Protein AF-A0A327X6E4-F1 (afdb_monomer_lite)

pLDDT: mean 84.99, std 17.59, range [35.22, 97.94]

Sequence (127 aa):
MPSENTTKSDAPPEASLETIKKLGSLVLGKGNIERWEAEGLELDDAVYEKAYEAFNEAFKWGQSQGSGLSSISHSFNAHDIVASAQEVPAWFEAERAQYIDQHQHPAVREAFADGALWYGHINSVFA

Organism: NCBI:txid531312

Structure (mmCIF, N/CA/C/O backbone):
data_AF-A0A327X6E4-F1
#
_entry.id   AF-A0A327X6E4-F1
#
loop_
_atom_site.group_PDB
_atom_site.id
_atom_site.type_symbol
_atom_site.label_atom_id
_atom_site.label_alt_id
_atom_site.label_comp_id
_atom_site.label_asym_id
_atom_site.label_entity_id
_atom_site.label_seq_id
_atom_site.pdbx_PDB_ins_code
_atom_site.Cartn_x
_atom_site.Cartn_y
_atom_site.Cartn_z
_atom_site.occupancy
_atom_site.B_iso_or_equiv
_atom_site.auth_seq_id
_atom_site.auth_comp_id
_atom_site.auth_asym_id
_atom_site.auth_atom_id
_atom_site.pdbx_PDB_model_num
ATOM 1 N N . MET A 1 1 ? 38.839 1.764 37.905 1.00 41.41 1 MET A N 1
ATOM 2 C CA . MET A 1 1 ? 37.897 2.433 36.989 1.00 41.41 1 MET A CA 1
ATOM 3 C C . MET A 1 1 ? 37.588 1.459 35.870 1.00 41.41 1 MET A C 1
ATOM 5 O O . MET A 1 1 ? 38.537 1.079 35.195 1.00 41.41 1 MET A O 1
ATOM 9 N N . PRO A 1 2 ? 36.354 0.967 35.715 1.00 41.28 2 PRO A N 1
ATOM 10 C CA . PRO A 1 2 ? 35.978 0.252 34.508 1.00 41.28 2 PRO A CA 1
ATOM 11 C C . PRO A 1 2 ? 35.425 1.251 33.486 1.00 41.28 2 PRO A C 1
ATOM 13 O O . PRO A 1 2 ? 34.522 2.025 33.790 1.00 41.28 2 PRO A O 1
ATOM 16 N N . SER A 1 3 ? 36.022 1.256 32.299 1.00 43.62 3 SER A N 1
ATOM 17 C CA . SER A 1 3 ? 35.551 2.005 31.139 1.00 43.62 3 SER A CA 1
ATOM 18 C C . SER A 1 3 ? 34.258 1.378 30.622 1.00 43.62 3 SER A C 1
ATOM 20 O O . SER A 1 3 ? 34.257 0.214 30.219 1.00 43.62 3 SER A O 1
ATOM 22 N N . GLU A 1 4 ? 33.166 2.138 30.624 1.00 43.81 4 GLU A N 1
ATOM 23 C CA . GLU A 1 4 ? 31.939 1.768 29.922 1.00 43.81 4 GLU A CA 1
ATOM 24 C C . GLU A 1 4 ? 32.171 1.898 28.416 1.00 43.81 4 GLU A C 1
ATOM 26 O O . GLU A 1 4 ? 32.299 2.989 27.862 1.00 43.81 4 GLU A O 1
ATOM 31 N N . ASN A 1 5 ? 32.270 0.747 27.758 1.00 41.12 5 ASN A N 1
ATOM 32 C CA . ASN A 1 5 ? 32.304 0.630 26.313 1.00 41.12 5 ASN A CA 1
ATOM 33 C C . ASN A 1 5 ? 30.864 0.782 25.803 1.00 41.12 5 ASN A C 1
ATOM 35 O O . ASN A 1 5 ? 30.094 -0.178 25.803 1.00 41.12 5 ASN A O 1
ATOM 39 N N . THR A 1 6 ? 30.468 2.002 25.441 1.00 44.50 6 THR A N 1
ATOM 40 C CA . THR A 1 6 ? 29.166 2.259 24.820 1.00 44.50 6 THR A CA 1
ATOM 41 C C . THR A 1 6 ? 29.204 1.723 23.392 1.00 44.50 6 THR A C 1
ATOM 43 O O . THR A 1 6 ? 29.752 2.352 22.485 1.00 44.50 6 THR A O 1
ATOM 46 N N . THR A 1 7 ? 28.645 0.531 23.195 1.00 45.41 7 THR A N 1
ATOM 47 C CA . THR A 1 7 ? 28.356 -0.031 21.876 1.00 45.41 7 THR A CA 1
ATOM 48 C C . THR A 1 7 ? 27.442 0.937 21.135 1.00 45.41 7 THR A C 1
ATOM 50 O O . THR A 1 7 ? 26.249 1.043 21.416 1.00 45.41 7 THR A O 1
ATOM 53 N N . LYS A 1 8 ? 28.029 1.689 20.207 1.00 44.78 8 LYS A N 1
ATOM 54 C CA . LYS A 1 8 ? 27.320 2.500 19.227 1.00 44.78 8 LYS A CA 1
ATOM 55 C C . LYS A 1 8 ? 26.572 1.519 18.321 1.00 44.78 8 LYS A C 1
ATOM 57 O O . LYS A 1 8 ? 27.187 0.807 17.537 1.00 44.78 8 LYS A O 1
ATOM 62 N N . SER A 1 9 ? 25.267 1.394 18.540 1.00 41.12 9 SER A N 1
ATOM 63 C CA . SER A 1 9 ? 24.389 0.566 17.718 1.00 41.12 9 SER A CA 1
ATOM 64 C C . SER A 1 9 ? 24.283 1.211 16.334 1.00 41.12 9 SER A C 1
ATOM 66 O O . SER A 1 9 ? 23.624 2.237 16.190 1.00 41.12 9 SER A O 1
ATOM 68 N N . ASP A 1 10 ? 24.955 0.640 15.332 1.00 46.00 10 ASP A N 1
ATOM 69 C CA . ASP A 1 10 ? 24.832 0.984 13.903 1.00 46.00 10 ASP A CA 1
ATOM 70 C C . ASP A 1 10 ? 23.511 0.450 13.297 1.00 46.00 10 ASP A C 1
ATOM 72 O O . ASP A 1 10 ? 23.472 -0.057 12.175 1.00 46.00 10 ASP A O 1
ATOM 76 N N . ALA A 1 11 ? 22.404 0.530 14.039 1.00 41.66 11 ALA A N 1
ATOM 77 C CA . ALA A 1 11 ? 21.082 0.337 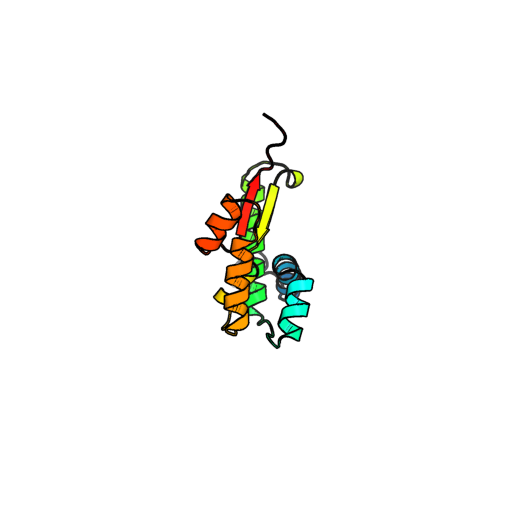13.457 1.00 41.66 11 ALA A CA 1
ATOM 78 C C . ALA A 1 11 ? 20.681 1.645 12.750 1.00 41.66 11 ALA A C 1
ATOM 80 O O . ALA A 1 11 ? 20.801 2.715 13.359 1.00 41.66 11 ALA A O 1
ATOM 81 N N . PRO A 1 12 ? 20.208 1.604 11.487 1.00 51.38 12 PRO A N 1
ATOM 82 C CA . PRO A 1 12 ? 19.544 2.760 10.898 1.00 51.38 12 PRO A CA 1
ATOM 83 C C . PRO A 1 12 ? 18.445 3.222 11.865 1.00 51.38 12 PRO A C 1
ATOM 85 O O . PRO A 1 12 ? 17.806 2.362 12.475 1.00 51.38 12 PRO A O 1
ATOM 88 N N . PRO A 1 13 ? 18.221 4.536 12.040 1.00 56.16 13 PRO A N 1
ATOM 89 C CA . PRO A 1 13 ? 17.151 5.002 12.908 1.00 56.16 13 PRO A CA 1
ATOM 90 C C . PRO A 1 13 ? 15.843 4.360 12.444 1.00 56.16 13 PRO A C 1
ATOM 92 O O . PRO A 1 13 ? 15.464 4.519 11.281 1.00 56.16 13 PRO A O 1
ATOM 95 N N . GLU A 1 14 ? 15.190 3.603 13.329 1.00 68.19 14 GLU A N 1
ATOM 96 C CA . GLU A 1 14 ? 13.846 3.104 13.060 1.00 68.19 14 GLU A CA 1
ATOM 97 C C . GLU A 1 14 ? 12.972 4.309 12.707 1.00 68.19 14 GLU A C 1
A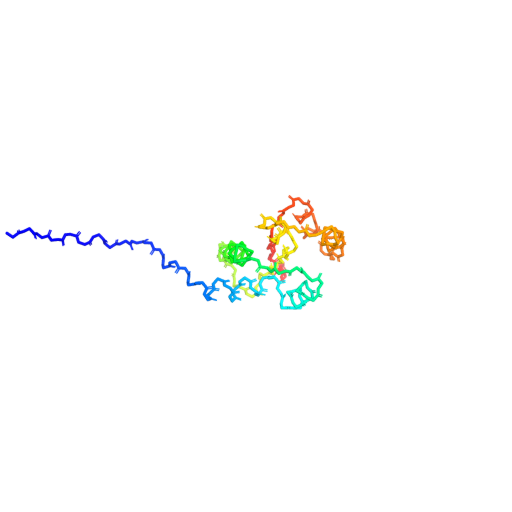TOM 99 O O . GLU A 1 14 ? 12.999 5.342 13.388 1.00 68.19 14 GLU A O 1
ATOM 104 N N . ALA A 1 15 ? 12.274 4.223 11.574 1.00 81.00 15 ALA A N 1
ATOM 105 C CA . ALA A 1 15 ? 11.419 5.309 11.133 1.00 81.00 15 ALA A CA 1
ATOM 106 C C . ALA A 1 15 ? 10.358 5.572 12.207 1.00 81.00 15 ALA A C 1
ATOM 108 O O . ALA A 1 15 ? 9.766 4.642 12.750 1.00 81.00 15 ALA A O 1
ATOM 109 N N . SER A 1 16 ? 10.108 6.845 12.521 1.00 90.38 16 SER A N 1
ATOM 110 C CA . SER A 1 16 ? 9.045 7.187 13.463 1.00 90.38 16 SER A CA 1
ATOM 111 C C . SER A 1 16 ? 7.689 6.718 12.930 1.00 90.38 16 SER A C 1
ATOM 113 O O . SER A 1 16 ? 7.461 6.739 11.718 1.00 90.38 16 SER A O 1
ATOM 115 N N . LEU A 1 17 ? 6.755 6.385 13.828 1.00 88.56 17 LEU A N 1
ATOM 116 C CA . LEU A 1 17 ? 5.381 6.022 13.453 1.00 88.56 17 LEU A CA 1
ATOM 117 C C . LEU A 1 17 ? 4.727 7.085 12.551 1.00 88.56 17 LEU A C 1
ATOM 119 O O . LEU A 1 17 ? 4.015 6.755 11.610 1.00 88.56 17 LEU A O 1
ATOM 123 N N . GLU A 1 18 ? 5.022 8.367 12.786 1.00 92.19 18 GLU A N 1
ATOM 124 C CA . GLU A 1 18 ? 4.564 9.465 11.925 1.00 92.19 18 GLU A CA 1
ATOM 125 C C . GLU A 1 18 ? 5.099 9.338 10.488 1.00 92.19 18 GLU A C 1
ATOM 127 O O . GLU A 1 18 ? 4.354 9.521 9.525 1.00 92.19 18 GLU A O 1
ATOM 132 N N . THR A 1 19 ? 6.378 8.987 10.331 1.00 93.25 19 THR A N 1
ATOM 133 C CA . THR A 1 19 ? 7.002 8.782 9.016 1.00 93.25 19 THR A CA 1
ATOM 134 C C . THR A 1 19 ? 6.397 7.575 8.308 1.00 93.25 19 THR A C 1
ATOM 136 O O . THR A 1 19 ? 6.084 7.666 7.120 1.00 93.25 19 THR A O 1
ATOM 139 N N . ILE A 1 20 ? 6.194 6.478 9.044 1.00 94.75 20 ILE A N 1
ATOM 140 C CA . ILE A 1 20 ? 5.563 5.253 8.545 1.00 94.75 20 ILE A CA 1
ATOM 141 C C . ILE A 1 20 ? 4.161 5.568 8.029 1.00 94.75 20 ILE A C 1
ATOM 143 O O . ILE A 1 20 ? 3.885 5.336 6.856 1.00 94.75 20 ILE A O 1
ATOM 147 N N . LYS A 1 21 ? 3.307 6.190 8.851 1.00 93.94 21 LYS A N 1
ATOM 148 C CA . LYS A 1 21 ? 1.943 6.557 8.448 1.00 93.94 21 LYS A CA 1
ATOM 149 C C . LYS A 1 21 ? 1.941 7.493 7.252 1.00 93.94 21 LYS A C 1
ATOM 151 O O . LYS A 1 21 ? 1.235 7.242 6.285 1.00 93.94 21 LYS A O 1
ATOM 156 N N . LYS A 1 22 ? 2.782 8.529 7.259 1.00 94.88 22 LYS A N 1
ATOM 157 C CA . LYS A 1 22 ? 2.857 9.488 6.152 1.00 94.88 22 LYS A CA 1
ATOM 158 C C . LYS A 1 22 ? 3.219 8.819 4.825 1.00 94.88 22 LYS A C 1
ATOM 160 O O . LYS A 1 22 ? 2.569 9.088 3.820 1.00 94.88 22 LYS A O 1
ATOM 165 N N . LEU A 1 23 ? 4.262 7.991 4.802 1.00 95.00 23 LEU A N 1
ATOM 166 C CA . LEU A 1 23 ? 4.710 7.321 3.578 1.00 95.00 23 LEU A CA 1
ATOM 167 C C . LEU A 1 23 ? 3.773 6.175 3.182 1.00 95.00 23 LEU A C 1
ATOM 169 O O . LEU A 1 23 ? 3.474 6.022 2.000 1.00 95.00 23 LEU A O 1
ATOM 173 N N . GLY A 1 24 ? 3.236 5.441 4.155 1.00 95.69 24 GLY A N 1
ATOM 174 C CA . GLY A 1 24 ? 2.211 4.430 3.929 1.00 95.69 24 GLY A CA 1
ATOM 175 C C . GLY A 1 24 ? 0.954 5.024 3.293 1.00 95.69 24 GLY A C 1
ATOM 176 O O . GLY A 1 24 ? 0.487 4.523 2.275 1.00 95.69 24 GLY A O 1
ATOM 177 N N . SER A 1 25 ? 0.462 6.167 3.783 1.00 95.75 25 SER A N 1
ATOM 178 C CA . SER A 1 25 ? -0.682 6.862 3.176 1.00 95.75 25 SER A CA 1
ATOM 179 C C . SER A 1 25 ? -0.426 7.314 1.735 1.00 95.75 25 SER A C 1
ATOM 181 O O . SER A 1 25 ? -1.366 7.376 0.942 1.00 95.75 25 SER A O 1
ATOM 183 N N . LEU A 1 26 ? 0.824 7.635 1.372 1.00 95.06 26 LEU A N 1
ATOM 184 C CA . LEU A 1 26 ? 1.175 7.956 -0.018 1.00 95.06 26 LEU A CA 1
ATOM 185 C C . LEU A 1 26 ? 1.057 6.728 -0.924 1.00 95.06 26 LEU A C 1
ATOM 187 O O . LEU A 1 26 ? 0.559 6.854 -2.038 1.00 95.06 26 LEU A O 1
ATOM 191 N N . VAL A 1 27 ? 1.495 5.565 -0.440 1.00 96.06 27 VAL A N 1
ATOM 192 C CA . VAL A 1 27 ? 1.405 4.287 -1.160 1.00 96.06 27 VAL A CA 1
ATOM 193 C C . VAL A 1 27 ? -0.043 3.841 -1.332 1.00 96.06 27 VAL A C 1
ATOM 195 O O . VAL A 1 27 ? -0.441 3.458 -2.428 1.00 96.06 27 VAL A O 1
ATOM 198 N N . LEU A 1 28 ? -0.838 3.923 -0.265 1.00 96.62 28 LEU A N 1
ATOM 199 C CA . LEU A 1 28 ? -2.241 3.505 -0.281 1.00 96.62 28 LEU A CA 1
ATOM 200 C C . LEU A 1 28 ? -3.115 4.463 -1.102 1.00 96.62 28 LEU A C 1
ATOM 202 O O . LEU A 1 28 ? -4.086 4.044 -1.729 1.00 96.62 28 LEU A O 1
ATOM 206 N N . GLY A 1 29 ? -2.740 5.743 -1.136 1.00 96.12 29 GLY A N 1
ATOM 207 C CA . GLY A 1 29 ? -3.450 6.796 -1.844 1.00 96.12 29 GLY A CA 1
ATOM 208 C C . GLY A 1 29 ? -4.602 7.360 -1.017 1.00 96.12 29 GLY A C 1
ATOM 209 O O . GLY A 1 29 ? -5.526 6.652 -0.624 1.00 96.12 29 GLY A O 1
ATOM 210 N N . LYS A 1 30 ? -4.589 8.680 -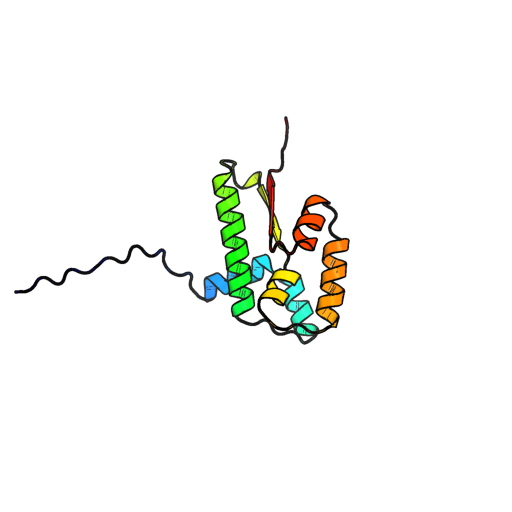0.807 1.00 94.69 30 LYS A N 1
ATOM 211 C CA . LYS A 1 30 ? -5.577 9.379 0.029 1.00 94.69 30 LYS A CA 1
ATOM 212 C C . LYS A 1 30 ? -7.034 9.066 -0.353 1.00 94.69 30 LYS A C 1
ATOM 214 O O . LYS A 1 30 ? -7.839 8.801 0.528 1.00 94.69 30 LYS A O 1
ATOM 219 N N . GLY A 1 31 ? -7.359 9.063 -1.648 1.00 94.81 31 GLY A N 1
ATOM 220 C CA . GLY A 1 31 ? -8.728 8.800 -2.109 1.00 94.81 31 GLY A CA 1
ATOM 221 C C . GLY A 1 31 ? -9.202 7.363 -1.869 1.00 94.81 31 GLY A C 1
ATOM 222 O O . GLY A 1 31 ? -10.396 7.148 -1.691 1.00 94.81 31 GLY A O 1
ATOM 223 N N . ASN A 1 32 ? -8.284 6.392 -1.830 1.00 95.81 32 ASN A N 1
ATOM 224 C CA . ASN A 1 32 ? -8.625 5.020 -1.460 1.00 95.81 32 ASN A CA 1
ATOM 225 C C . ASN A 1 32 ? -8.933 4.938 0.032 1.00 95.81 32 ASN A C 1
ATOM 227 O O . ASN A 1 32 ? -9.990 4.437 0.388 1.00 95.81 32 ASN A O 1
ATOM 231 N N . ILE A 1 33 ? -8.060 5.505 0.873 1.00 97.56 33 ILE A N 1
ATOM 232 C CA . ILE A 1 33 ? -8.240 5.535 2.332 1.00 97.56 33 ILE A CA 1
ATOM 233 C C . ILE A 1 33 ? -9.589 6.164 2.690 1.00 97.56 33 ILE A C 1
ATOM 235 O O . ILE A 1 33 ? -10.408 5.517 3.331 1.00 97.56 33 ILE A O 1
ATOM 239 N N . GLU A 1 34 ? -9.860 7.380 2.201 1.00 97.12 34 GLU A N 1
ATOM 240 C CA . GLU A 1 34 ? -11.108 8.099 2.499 1.00 97.12 34 GLU A CA 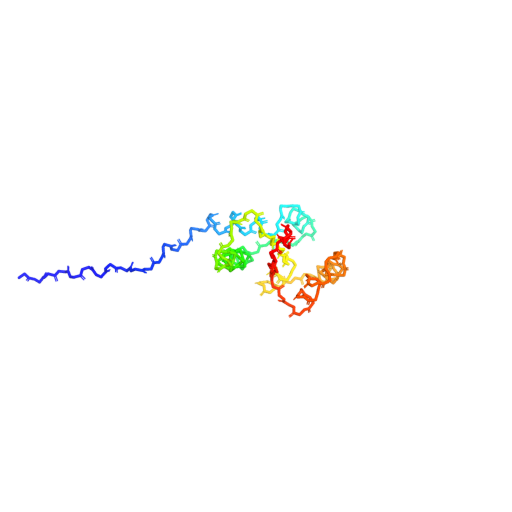1
ATOM 241 C C . GLU A 1 34 ? -12.351 7.305 2.073 1.00 97.12 34 GLU A C 1
ATOM 243 O O . GLU A 1 34 ? -13.378 7.335 2.751 1.00 97.12 34 GLU A O 1
ATOM 248 N N . ARG A 1 35 ? -12.274 6.588 0.946 1.00 97.44 35 ARG A N 1
ATOM 249 C CA . ARG A 1 35 ? -13.393 5.782 0.461 1.00 97.44 35 ARG A CA 1
ATOM 250 C C . ARG A 1 35 ? -13.576 4.503 1.273 1.00 97.44 35 ARG A C 1
ATOM 252 O O . ARG A 1 35 ? -14.705 4.192 1.630 1.00 97.44 35 ARG A O 1
ATOM 259 N N . TRP A 1 36 ? -12.502 3.780 1.574 1.00 97.81 36 TRP A N 1
ATOM 260 C CA . TRP A 1 36 ? -12.569 2.558 2.375 1.00 97.81 36 TRP A CA 1
ATOM 261 C C . TRP A 1 36 ? -13.086 2.840 3.787 1.00 97.81 36 TRP A C 1
ATOM 263 O O . TRP A 1 36 ? -13.978 2.135 4.254 1.00 97.81 36 TRP A O 1
ATOM 273 N N . GLU A 1 37 ? -12.624 3.925 4.412 1.00 96.56 37 GLU A N 1
ATOM 274 C CA . GLU A 1 37 ? -13.135 4.385 5.707 1.00 96.56 37 GLU A CA 1
ATOM 275 C C . GLU A 1 37 ? -14.632 4.720 5.631 1.00 96.56 37 GLU A C 1
ATOM 277 O O . GLU A 1 37 ? -15.406 4.324 6.503 1.00 96.56 37 GLU A O 1
ATOM 282 N N . ALA A 1 38 ? -15.080 5.384 4.557 1.00 97.38 38 ALA A N 1
ATOM 283 C CA . ALA A 1 38 ? -16.499 5.679 4.341 1.00 97.38 38 ALA A CA 1
ATOM 284 C C . ALA A 1 38 ? -17.363 4.418 4.132 1.00 97.38 38 ALA A C 1
ATOM 286 O O . ALA A 1 38 ? -18.555 4.435 4.447 1.00 97.38 38 ALA A O 1
ATOM 287 N N . GLU A 1 39 ? -16.777 3.331 3.628 1.00 97.06 39 GLU A N 1
ATOM 288 C CA . GLU A 1 39 ? -17.413 2.013 3.489 1.00 97.06 39 GLU A CA 1
ATOM 289 C C . GLU A 1 39 ? -17.272 1.135 4.751 1.00 97.06 39 GLU A C 1
ATOM 291 O O . GLU A 1 39 ? -17.748 -0.003 4.784 1.00 97.06 39 GLU A O 1
ATOM 296 N N . GLY A 1 40 ? -16.683 1.677 5.824 1.00 96.88 40 GLY A N 1
ATOM 297 C CA . GLY A 1 40 ? -16.576 1.030 7.131 1.00 96.88 40 GLY A CA 1
ATOM 298 C C . GLY A 1 40 ? -15.342 0.146 7.313 1.00 96.88 40 GLY A C 1
ATOM 299 O O . GLY A 1 40 ? -15.337 -0.690 8.215 1.00 96.88 40 GLY A O 1
ATOM 300 N N . LEU A 1 41 ? -14.314 0.303 6.474 1.00 97.75 41 LEU A N 1
ATOM 301 C CA . LEU A 1 41 ? -13.008 -0.330 6.649 1.00 97.75 41 LEU A CA 1
ATOM 302 C C . LEU A 1 41 ? -12.018 0.673 7.255 1.00 97.75 41 LEU A C 1
ATOM 304 O O . LEU A 1 41 ? -11.457 1.511 6.551 1.00 97.75 41 LEU A O 1
ATOM 308 N N . GLU A 1 42 ? -11.798 0.568 8.564 1.00 96.69 42 GLU A N 1
ATOM 309 C CA . GLU A 1 42 ? -10.713 1.278 9.247 1.00 96.69 42 GLU A CA 1
ATOM 310 C C . GLU A 1 42 ? -9.381 0.546 9.010 1.00 96.69 42 GLU A C 1
ATOM 312 O O . GLU A 1 42 ? -9.325 -0.687 9.042 1.00 96.69 42 GLU A O 1
ATOM 317 N N . LEU A 1 43 ? -8.318 1.309 8.735 1.00 97.00 43 LEU A N 1
ATOM 318 C CA . LEU A 1 43 ? -6.991 0.760 8.451 1.00 97.00 43 LEU A CA 1
ATOM 319 C C . LEU A 1 43 ? -6.129 0.703 9.711 1.00 97.00 43 LEU A C 1
ATOM 321 O O . LEU A 1 43 ? -5.875 1.733 10.343 1.00 97.00 43 LEU A O 1
ATOM 325 N N . ASP A 1 44 ? -5.617 -0.486 10.014 1.00 96.12 44 ASP A N 1
ATOM 326 C CA . ASP A 1 44 ? -4.727 -0.722 11.146 1.00 96.12 44 ASP A CA 1
ATOM 327 C C . ASP A 1 44 ? -3.325 -0.139 10.912 1.00 96.12 44 ASP A C 1
ATOM 329 O O . ASP A 1 44 ? -2.847 -0.013 9.782 1.00 96.12 44 ASP A O 1
ATOM 333 N N . ASP A 1 45 ? -2.598 0.136 12.000 1.00 95.56 45 ASP A N 1
ATOM 334 C CA . ASP A 1 45 ? -1.200 0.594 11.941 1.00 95.56 45 ASP A CA 1
ATOM 335 C C . ASP A 1 45 ? -0.305 -0.376 11.141 1.00 95.56 45 ASP A C 1
ATOM 337 O O . ASP A 1 45 ? 0.569 0.068 10.392 1.00 95.56 45 ASP A O 1
ATOM 341 N N . ALA A 1 46 ? -0.600 -1.680 11.194 1.00 96.50 46 ALA A N 1
ATOM 342 C CA . ALA A 1 46 ? 0.085 -2.717 10.421 1.00 96.50 46 ALA A CA 1
ATOM 343 C C . ALA A 1 46 ? -0.037 -2.525 8.897 1.00 96.50 46 ALA A C 1
ATOM 345 O O . ALA A 1 46 ? 0.900 -2.832 8.160 1.00 96.50 46 ALA A O 1
ATOM 346 N N . VAL A 1 47 ? -1.151 -1.972 8.400 1.00 97.94 47 VAL A N 1
ATOM 347 C CA . VAL A 1 47 ? -1.310 -1.648 6.972 1.00 97.94 47 VAL A CA 1
ATOM 348 C C . VAL A 1 47 ? -0.343 -0.542 6.568 1.00 97.94 47 VAL A C 1
ATOM 350 O O . VAL A 1 47 ? 0.294 -0.621 5.517 1.00 97.94 47 VAL A O 1
ATOM 353 N N . TYR A 1 48 ? -0.201 0.489 7.402 1.00 97.56 48 TYR A N 1
ATOM 354 C CA . TYR A 1 48 ? 0.725 1.589 7.137 1.00 97.56 48 TYR A CA 1
ATOM 355 C C . TYR A 1 48 ? 2.183 1.129 7.192 1.00 97.56 48 TYR A C 1
ATOM 357 O O . TYR A 1 48 ? 2.986 1.566 6.366 1.00 97.56 48 TYR A O 1
ATOM 365 N N . GLU A 1 49 ? 2.518 0.224 8.113 1.00 96.69 49 GLU A N 1
ATOM 366 C CA . GLU A 1 49 ? 3.825 -0.437 8.164 1.00 96.69 49 GLU A CA 1
ATOM 367 C C . GLU A 1 49 ? 4.089 -1.243 6.888 1.00 96.69 49 GLU A C 1
ATOM 369 O O . GLU A 1 49 ? 5.111 -1.033 6.233 1.00 96.69 49 GLU A O 1
ATOM 374 N N . LYS A 1 50 ? 3.131 -2.070 6.455 1.00 97.56 50 LYS A N 1
ATOM 375 C CA . LYS A 1 50 ? 3.238 -2.854 5.216 1.00 97.56 50 LYS A CA 1
ATOM 376 C C . LYS A 1 50 ? 3.400 -1.973 3.976 1.00 97.56 50 LYS A C 1
ATOM 378 O O . LYS A 1 50 ? 4.220 -2.248 3.100 1.00 97.56 50 LYS A O 1
ATOM 383 N N . ALA A 1 51 ? 2.649 -0.879 3.912 1.00 97.50 51 ALA A N 1
ATOM 384 C CA . ALA A 1 51 ? 2.748 0.104 2.842 1.00 97.50 51 ALA A CA 1
ATOM 385 C C . ALA A 1 51 ? 4.116 0.809 2.839 1.00 97.50 51 ALA A C 1
ATOM 387 O O . ALA A 1 51 ? 4.712 1.025 1.782 1.00 97.50 51 ALA A O 1
ATOM 388 N N . TYR A 1 52 ? 4.645 1.136 4.020 1.00 96.38 52 TYR A N 1
ATOM 389 C CA . TYR A 1 52 ? 5.977 1.713 4.181 1.00 96.38 52 TYR A CA 1
ATOM 390 C C . TYR A 1 52 ? 7.095 0.741 3.766 1.00 96.38 52 TYR A C 1
ATOM 392 O O . TYR A 1 52 ? 8.058 1.155 3.114 1.00 96.38 52 TYR A O 1
ATOM 400 N N . GLU A 1 53 ? 6.965 -0.550 4.079 1.00 96.06 53 GLU A N 1
ATOM 401 C CA . GLU A 1 53 ? 7.876 -1.595 3.597 1.00 96.06 53 GLU A CA 1
ATOM 402 C C . GLU A 1 53 ? 7.905 -1.638 2.066 1.00 96.06 53 GLU A C 1
ATOM 404 O O . GLU A 1 53 ? 8.981 -1.516 1.474 1.00 96.06 53 GLU A O 1
ATOM 409 N N . ALA A 1 54 ? 6.732 -1.704 1.426 1.00 96.38 54 ALA A N 1
ATOM 410 C CA . ALA A 1 54 ? 6.618 -1.708 -0.032 1.00 96.38 54 ALA A CA 1
ATOM 411 C C . ALA A 1 54 ? 7.237 -0.446 -0.660 1.00 96.38 54 ALA A C 1
ATOM 413 O O . ALA A 1 54 ? 7.964 -0.535 -1.652 1.00 96.38 54 ALA A O 1
ATOM 414 N N . PHE A 1 55 ? 7.019 0.732 -0.059 1.00 94.69 55 PHE A N 1
ATOM 415 C CA . PHE A 1 55 ? 7.667 1.976 -0.486 1.00 94.69 55 PHE A CA 1
ATOM 416 C C . PHE A 1 55 ? 9.194 1.869 -0.443 1.00 94.69 55 PHE A C 1
ATOM 418 O O . PHE A 1 55 ? 9.881 2.202 -1.411 1.00 94.69 55 PHE A O 1
ATOM 425 N N . ASN A 1 56 ? 9.732 1.413 0.688 1.00 93.94 56 ASN A N 1
ATOM 426 C CA . ASN A 1 56 ? 11.168 1.297 0.894 1.00 93.94 56 ASN A CA 1
ATOM 427 C C . ASN A 1 56 ? 11.808 0.301 -0.071 1.00 93.94 56 ASN A C 1
ATOM 429 O O . ASN A 1 56 ? 12.901 0.565 -0.572 1.00 93.94 56 ASN A O 1
ATOM 433 N N . GLU A 1 57 ? 11.163 -0.836 -0.322 1.00 94.38 57 GLU A N 1
ATOM 434 C CA . GLU A 1 57 ? 11.627 -1.825 -1.294 1.00 94.38 57 GLU A CA 1
ATOM 435 C C . GLU A 1 57 ? 11.665 -1.248 -2.706 1.00 94.38 57 GLU A C 1
ATOM 437 O O . GLU A 1 57 ? 12.717 -1.292 -3.350 1.00 94.38 57 GLU A O 1
ATOM 442 N N . ALA A 1 58 ? 10.567 -0.629 -3.145 1.00 91.69 58 ALA A N 1
ATOM 443 C CA . ALA A 1 58 ? 10.475 0.015 -4.448 1.00 91.69 58 ALA A CA 1
ATOM 444 C C . ALA A 1 58 ? 11.563 1.087 -4.621 1.00 91.69 58 ALA A C 1
ATOM 446 O O . ALA A 1 58 ? 12.273 1.121 -5.628 1.00 91.69 58 ALA A O 1
ATOM 447 N N . PHE A 1 59 ? 11.768 1.921 -3.600 1.00 88.88 59 PHE A N 1
ATOM 448 C CA . PHE A 1 59 ? 12.755 2.994 -3.641 1.00 88.88 59 PHE A CA 1
ATOM 449 C C . PHE A 1 59 ? 14.203 2.479 -3.614 1.00 88.88 59 PHE A C 1
ATOM 451 O O . PHE A 1 59 ? 15.053 2.990 -4.348 1.00 88.88 59 PHE A O 1
ATOM 458 N N . LYS A 1 60 ? 14.504 1.449 -2.810 1.00 90.56 60 LYS A N 1
ATOM 459 C CA . LYS A 1 60 ? 15.820 0.780 -2.804 1.00 90.56 60 LYS A CA 1
ATOM 460 C C . LYS A 1 60 ? 16.110 0.128 -4.150 1.00 90.56 60 LYS A C 1
ATOM 462 O O . LYS A 1 60 ? 17.218 0.274 -4.670 1.00 90.56 60 LYS A O 1
ATOM 467 N N . TRP A 1 61 ? 15.121 -0.551 -4.729 1.00 90.38 61 TRP A N 1
ATOM 468 C CA . TRP A 1 61 ? 15.237 -1.102 -6.071 1.00 90.38 61 TRP A CA 1
ATOM 469 C C . TRP A 1 61 ? 15.530 0.008 -7.081 1.00 90.38 61 TRP A C 1
ATOM 471 O O . TRP A 1 61 ? 16.508 -0.103 -7.817 1.00 90.38 61 TRP A O 1
ATOM 481 N N . GLY A 1 62 ? 14.789 1.117 -7.048 1.00 86.81 62 GLY A N 1
ATOM 482 C CA . GLY A 1 62 ? 15.016 2.248 -7.943 1.00 86.81 62 GLY A CA 1
ATOM 483 C C . GLY A 1 62 ? 16.438 2.816 -7.853 1.00 86.81 62 GLY A C 1
ATOM 484 O O . GLY A 1 62 ? 17.096 3.012 -8.873 1.00 86.81 62 GLY A O 1
ATOM 485 N N . GLN A 1 63 ? 16.972 2.991 -6.640 1.00 85.56 63 GLN A N 1
ATOM 486 C CA . GLN A 1 63 ? 18.369 3.406 -6.440 1.00 85.56 63 GLN A CA 1
ATOM 487 C C . GLN A 1 63 ? 19.376 2.397 -7.013 1.00 85.56 63 GLN A C 1
ATOM 489 O O . GLN A 1 63 ? 20.392 2.796 -7.584 1.00 85.56 63 GLN A O 1
ATOM 494 N N . SER A 1 64 ? 19.097 1.095 -6.891 1.00 86.38 64 SER A N 1
ATOM 495 C CA . SER A 1 64 ? 19.972 0.039 -7.417 1.00 86.38 64 SER A CA 1
ATOM 496 C C . SER A 1 64 ? 20.055 0.014 -8.947 1.00 86.38 64 SER A C 1
ATOM 498 O O . SER A 1 64 ? 21.047 -0.466 -9.489 1.00 86.38 64 SER A O 1
ATOM 500 N N . GLN A 1 65 ? 19.062 0.571 -9.652 1.00 83.12 65 GLN A N 1
ATOM 501 C CA . GLN A 1 65 ? 19.051 0.619 -11.117 1.00 83.12 65 GLN A CA 1
ATOM 502 C C . GLN A 1 65 ? 20.011 1.670 -11.703 1.00 83.12 65 GLN A C 1
ATOM 504 O O . GLN A 1 65 ? 20.078 1.821 -12.922 1.00 83.12 65 GLN A O 1
ATOM 509 N N . GLY A 1 66 ? 20.730 2.441 -10.872 1.00 68.00 66 GLY A N 1
ATOM 510 C CA . GLY A 1 66 ? 21.744 3.417 -11.310 1.00 68.00 66 GLY A CA 1
ATOM 511 C C . GLY A 1 66 ? 21.210 4.572 -12.169 1.00 68.00 66 GLY A C 1
ATOM 512 O O . GLY A 1 66 ? 21.977 5.406 -12.647 1.00 68.00 66 GLY A O 1
ATOM 513 N N . SER A 1 67 ? 19.897 4.621 -12.367 1.00 60.00 67 SER A N 1
ATOM 514 C CA . SER A 1 67 ? 19.200 5.591 -13.196 1.00 60.00 67 SER A CA 1
ATOM 515 C C . SER A 1 67 ? 18.734 6.741 -12.302 1.00 60.00 67 SER A C 1
ATOM 517 O O . SER A 1 67 ? 18.359 6.523 -11.150 1.00 60.00 67 SER A O 1
ATOM 519 N N . GLY A 1 68 ? 18.748 7.982 -12.797 1.00 60.97 68 GLY A N 1
ATOM 520 C CA . GLY A 1 68 ? 18.134 9.088 -12.057 1.00 60.97 68 GLY A CA 1
ATOM 521 C C . GLY A 1 68 ? 16.675 8.744 -11.738 1.00 60.97 68 GLY A C 1
ATOM 522 O O . GLY A 1 68 ? 15.969 8.247 -12.619 1.00 60.97 68 GLY A O 1
ATOM 523 N N . LEU A 1 69 ? 16.223 9.001 -10.502 1.00 61.81 69 LEU A N 1
ATOM 524 C CA . LEU A 1 69 ? 14.880 8.641 -10.003 1.00 61.81 69 LEU A CA 1
ATOM 525 C C . LEU A 1 69 ? 13.731 9.085 -10.934 1.00 61.81 69 LEU A C 1
ATOM 527 O O . LEU A 1 69 ? 12.653 8.508 -10.900 1.00 61.81 69 LEU A O 1
ATOM 531 N N . SER A 1 70 ? 13.967 10.075 -11.799 1.00 68.19 70 SER A N 1
ATOM 532 C CA . SER A 1 70 ? 13.031 10.570 -12.815 1.00 68.19 70 SER A CA 1
ATOM 533 C C . SER A 1 70 ? 12.721 9.590 -13.955 1.00 68.19 70 SER A C 1
ATOM 535 O O . SER A 1 70 ? 11.768 9.809 -14.694 1.00 68.19 70 SER A O 1
ATOM 537 N N . SER A 1 71 ? 13.524 8.542 -14.138 1.00 72.50 71 SER A N 1
ATOM 538 C CA . SER A 1 71 ? 13.322 7.514 -15.174 1.00 72.50 71 SER A CA 1
ATOM 539 C C . SER A 1 71 ? 12.601 6.271 -14.654 1.00 72.50 71 SER A C 1
ATOM 541 O O . SER A 1 71 ? 12.372 5.340 -15.416 1.00 72.50 71 SER A O 1
ATOM 543 N N . ILE A 1 72 ? 12.231 6.249 -13.374 1.00 80.56 72 ILE A N 1
ATOM 544 C CA . ILE A 1 72 ? 11.688 5.069 -12.712 1.00 80.56 72 ILE A CA 1
ATOM 545 C C . ILE A 1 72 ? 10.233 5.331 -12.338 1.00 80.56 72 ILE A C 1
ATOM 547 O O . ILE A 1 72 ? 9.926 6.265 -11.598 1.00 80.56 72 ILE A O 1
ATOM 551 N N . SER A 1 73 ? 9.343 4.491 -12.851 1.00 84.69 73 SER A N 1
ATOM 552 C CA . SER A 1 73 ? 7.930 4.477 -12.488 1.00 84.69 73 SER A CA 1
ATOM 553 C C . SER A 1 73 ? 7.675 3.358 -11.483 1.00 84.69 73 SER A C 1
ATOM 555 O O . SER A 1 73 ? 8.098 2.220 -11.696 1.00 84.69 73 SER A O 1
ATOM 557 N N . HIS A 1 74 ? 6.934 3.670 -10.420 1.00 89.38 74 HIS A N 1
ATOM 558 C CA . HIS A 1 74 ? 6.478 2.698 -9.428 1.00 89.38 74 HIS A CA 1
ATOM 559 C C . HIS A 1 74 ? 4.952 2.616 -9.457 1.00 89.38 74 HIS A C 1
ATOM 561 O O . HIS A 1 74 ? 4.267 3.630 -9.588 1.00 89.38 74 HIS A O 1
ATOM 567 N N . SER A 1 75 ? 4.419 1.409 -9.334 1.00 91.94 75 SER A N 1
ATOM 568 C CA . SER A 1 75 ? 3.003 1.134 -9.098 1.00 91.94 75 SER A CA 1
ATOM 569 C C . SER A 1 75 ? 2.886 0.324 -7.816 1.00 91.94 75 SER A C 1
ATOM 571 O O . SER A 1 75 ? 3.672 -0.596 -7.604 1.00 91.94 75 SER A O 1
ATOM 573 N N . PHE A 1 76 ? 1.922 0.665 -6.969 1.00 94.75 76 PHE A N 1
ATOM 574 C CA . PHE A 1 76 ? 1.687 -0.010 -5.697 1.00 94.75 76 PHE A CA 1
ATOM 575 C C . PHE A 1 76 ? 0.310 -0.654 -5.703 1.00 94.75 76 PHE A C 1
ATOM 577 O O . PHE A 1 76 ? -0.658 -0.029 -6.132 1.00 94.75 76 PHE A O 1
ATOM 584 N N . ASN A 1 77 ? 0.233 -1.883 -5.208 1.00 95.44 77 ASN A N 1
ATOM 585 C CA . ASN A 1 77 ? -1.007 -2.628 -5.091 1.00 95.44 77 ASN A CA 1
ATOM 586 C C . ASN A 1 77 ? -1.621 -2.368 -3.714 1.00 95.44 77 ASN A C 1
ATOM 588 O O . ASN A 1 77 ? -1.439 -3.139 -2.772 1.00 95.44 77 ASN A O 1
ATOM 592 N N . ALA A 1 78 ? -2.301 -1.228 -3.587 1.00 96.31 78 ALA A N 1
ATOM 593 C CA . ALA A 1 78 ? -2.862 -0.791 -2.312 1.00 96.31 78 ALA A CA 1
ATOM 594 C C . ALA A 1 78 ? -3.831 -1.831 -1.718 1.00 96.31 78 ALA A C 1
ATOM 596 O O . ALA A 1 78 ? -3.837 -2.030 -0.506 1.00 96.31 78 ALA A O 1
ATOM 597 N N . HIS A 1 79 ? -4.591 -2.539 -2.558 1.00 96.69 79 HIS A N 1
ATOM 598 C CA . HIS A 1 79 ? -5.520 -3.580 -2.122 1.00 96.69 79 HIS A CA 1
ATOM 599 C C . HIS A 1 79 ? -4.825 -4.779 -1.490 1.00 96.69 79 HIS A C 1
ATOM 601 O O . HIS A 1 79 ? -5.203 -5.186 -0.396 1.00 96.69 79 HIS A O 1
ATOM 607 N N . ASP A 1 80 ? -3.798 -5.329 -2.140 1.00 96.44 80 ASP A N 1
ATOM 608 C CA . ASP A 1 80 ? -3.046 -6.453 -1.570 1.00 96.44 80 ASP A CA 1
ATOM 609 C C . ASP A 1 80 ? -2.236 -6.058 -0.337 1.00 96.44 80 ASP A C 1
ATOM 611 O O . ASP A 1 80 ? -2.085 -6.853 0.589 1.00 96.44 80 ASP A O 1
ATOM 615 N N . ILE A 1 81 ? -1.759 -4.813 -0.273 1.00 97.75 81 ILE A N 1
ATOM 616 C CA . ILE A 1 81 ? -1.107 -4.301 0.934 1.00 97.75 81 ILE A CA 1
ATOM 617 C C . ILE A 1 81 ? -2.075 -4.360 2.122 1.00 97.75 81 ILE A C 1
ATOM 619 O O . ILE A 1 81 ? -1.707 -4.896 3.164 1.00 97.75 81 ILE A O 1
ATOM 623 N N . VAL A 1 82 ? -3.311 -3.879 1.959 1.00 97.94 82 VAL A N 1
ATOM 624 C CA . VAL A 1 82 ? -4.334 -3.929 3.018 1.00 97.94 82 VAL A CA 1
ATOM 625 C C . VAL A 1 82 ? -4.710 -5.376 3.349 1.00 97.94 82 VAL A C 1
ATOM 627 O O . VAL A 1 82 ? -4.617 -5.778 4.506 1.00 97.94 82 VAL A O 1
ATOM 630 N N . ALA A 1 83 ? -5.072 -6.177 2.343 1.00 96.81 83 ALA A N 1
ATOM 631 C CA . ALA A 1 83 ? -5.547 -7.549 2.536 1.00 96.81 83 ALA A CA 1
ATOM 632 C C . ALA A 1 83 ? -4.475 -8.498 3.106 1.00 96.81 83 ALA A C 1
ATOM 634 O O . ALA A 1 83 ? -4.803 -9.505 3.729 1.00 96.81 83 ALA A O 1
ATOM 635 N N . SER A 1 84 ? -3.188 -8.191 2.914 1.00 96.56 84 SER A N 1
ATOM 636 C CA . SER A 1 84 ? -2.086 -8.963 3.507 1.00 96.56 84 SER A CA 1
ATOM 637 C C . SER A 1 84 ? -1.785 -8.601 4.965 1.00 96.56 84 SER A C 1
ATOM 639 O O . SER A 1 84 ? -1.109 -9.371 5.648 1.00 96.56 84 SER A O 1
ATOM 641 N N . ALA A 1 85 ? -2.254 -7.442 5.438 1.00 97.19 85 ALA A N 1
ATOM 642 C CA . ALA A 1 85 ? -1.937 -6.909 6.761 1.00 97.19 85 ALA A CA 1
ATOM 643 C C . ALA A 1 85 ? -3.115 -6.971 7.747 1.00 97.19 85 ALA A C 1
ATOM 645 O O . ALA A 1 85 ? -2.877 -6.999 8.954 1.00 97.19 85 ALA A O 1
ATOM 646 N N . GLN A 1 86 ? -4.359 -7.028 7.264 1.00 97.00 86 GLN A N 1
ATOM 647 C CA . GLN A 1 86 ? -5.549 -7.169 8.105 1.00 97.00 86 GLN A CA 1
ATOM 648 C C . GLN A 1 86 ? -6.654 -7.976 7.415 1.00 97.00 86 GLN A C 1
ATOM 650 O O . GLN A 1 86 ? -6.659 -8.144 6.196 1.00 97.00 86 GLN A O 1
ATOM 655 N N . GLU A 1 87 ? -7.621 -8.455 8.200 1.00 96.75 87 GLU A N 1
ATOM 656 C CA . GLU A 1 87 ? -8.850 -9.023 7.645 1.00 96.75 87 GLU A CA 1
ATOM 657 C C . GLU A 1 87 ? -9.670 -7.927 6.952 1.00 96.75 87 GLU A C 1
ATOM 659 O O . GLU A 1 87 ? -9.814 -6.811 7.460 1.00 96.75 87 GLU A O 1
ATOM 6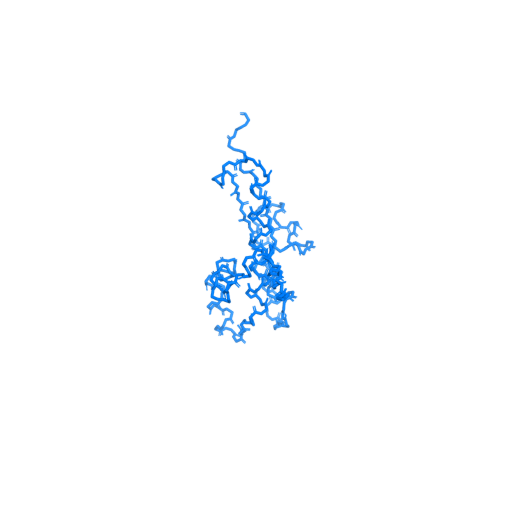64 N N . VAL A 1 88 ? -10.223 -8.256 5.784 1.00 97.31 88 VAL A N 1
ATOM 665 C CA . VAL A 1 88 ? -10.980 -7.319 4.950 1.00 97.31 88 VAL A CA 1
ATOM 666 C C . VAL A 1 88 ? -12.395 -7.832 4.675 1.00 97.31 88 VAL A C 1
ATOM 668 O O . VAL A 1 88 ? -12.632 -9.042 4.617 1.00 97.31 88 VAL A O 1
ATOM 671 N N . PRO A 1 89 ? -13.374 -6.932 4.497 1.00 97.12 89 PRO A N 1
ATOM 672 C CA . PRO A 1 89 ? -14.737 -7.318 4.163 1.00 97.12 89 PRO A CA 1
ATOM 673 C C . PRO A 1 89 ? -14.840 -7.857 2.729 1.00 97.12 89 PRO A C 1
ATOM 675 O O . PRO A 1 89 ? -14.077 -7.490 1.840 1.00 97.12 89 PRO A O 1
ATOM 678 N N . ALA A 1 90 ? -15.859 -8.678 2.461 1.00 96.25 90 ALA A N 1
ATOM 679 C CA . ALA A 1 90 ? -16.034 -9.323 1.154 1.00 96.25 90 ALA A CA 1
ATOM 680 C C . ALA A 1 90 ? -16.179 -8.337 -0.025 1.00 96.25 90 ALA A C 1
ATOM 682 O O . ALA A 1 90 ? -15.796 -8.662 -1.148 1.00 96.25 90 ALA A O 1
ATOM 683 N N . TRP A 1 91 ? -16.723 -7.136 0.214 1.00 96.31 91 TRP A N 1
ATOM 684 C CA . TRP A 1 91 ? -16.812 -6.101 -0.821 1.00 96.31 91 TRP A CA 1
ATOM 685 C C . TRP A 1 91 ? -15.424 -5.621 -1.268 1.00 96.31 91 TRP A C 1
ATOM 687 O O . TRP A 1 91 ? -15.231 -5.348 -2.451 1.00 96.31 91 TRP A O 1
ATOM 697 N N . PHE A 1 92 ? -14.450 -5.602 -0.356 1.00 97.31 92 PHE A N 1
ATOM 698 C CA . PHE A 1 92 ? -13.081 -5.183 -0.636 1.00 97.31 92 PHE A CA 1
ATOM 699 C C . PHE A 1 92 ? -12.359 -6.204 -1.516 1.00 97.31 92 PHE A C 1
ATOM 701 O O . PHE A 1 92 ? -11.662 -5.831 -2.452 1.00 97.31 92 PHE A O 1
ATOM 708 N N . GLU A 1 93 ? -12.573 -7.501 -1.279 1.00 93.69 93 GLU A N 1
ATOM 709 C CA . GLU A 1 93 ? -12.009 -8.561 -2.129 1.00 93.69 93 GLU A CA 1
ATOM 710 C C . GLU A 1 93 ? -12.570 -8.514 -3.558 1.00 93.69 93 GLU A C 1
ATOM 712 O O . GLU A 1 93 ? -11.838 -8.684 -4.535 1.00 93.69 93 GLU A O 1
ATOM 717 N N . ALA A 1 94 ? -13.869 -8.229 -3.704 1.00 93.69 94 ALA A N 1
ATOM 718 C CA . ALA A 1 94 ? -14.478 -8.049 -5.021 1.00 93.69 94 ALA A CA 1
ATOM 719 C C . ALA A 1 94 ? -13.886 -6.837 -5.758 1.00 93.69 94 ALA A C 1
ATOM 721 O O . ALA A 1 94 ? -13.622 -6.899 -6.960 1.00 93.69 94 ALA A O 1
ATOM 722 N N . GLU A 1 95 ? -13.654 -5.743 -5.038 1.00 93.69 95 GLU A N 1
ATOM 723 C CA . GLU A 1 95 ? -13.008 -4.547 -5.566 1.00 93.69 95 GLU A CA 1
ATOM 724 C C . GLU A 1 95 ? -11.540 -4.790 -5.938 1.00 93.69 95 GLU A C 1
ATOM 726 O O . GLU A 1 95 ? -11.101 -4.357 -7.002 1.00 93.69 95 GLU A O 1
ATOM 731 N N . ARG A 1 96 ? -10.793 -5.528 -5.113 1.00 92.31 96 ARG A N 1
ATOM 732 C CA . ARG A 1 96 ? -9.402 -5.915 -5.374 1.00 92.31 96 ARG A CA 1
ATOM 733 C C . ARG A 1 96 ? -9.260 -6.663 -6.697 1.00 92.31 96 ARG A C 1
ATOM 735 O O . ARG A 1 96 ? -8.387 -6.334 -7.497 1.00 92.31 96 ARG A O 1
ATOM 742 N N . ALA A 1 97 ? -10.139 -7.630 -6.962 1.00 89.62 97 ALA A N 1
ATOM 743 C CA . ALA A 1 97 ? -10.136 -8.348 -8.236 1.00 89.62 97 ALA A CA 1
ATOM 744 C C . ALA A 1 97 ? -10.363 -7.395 -9.427 1.00 89.62 97 ALA A C 1
ATOM 746 O O . ALA A 1 97 ? -9.649 -7.461 -10.428 1.00 89.62 97 ALA A O 1
ATOM 747 N N . GLN A 1 98 ? -11.300 -6.449 -9.294 1.00 90.19 98 GLN A N 1
ATOM 748 C CA . GLN A 1 98 ? -11.560 -5.442 -10.329 1.00 90.19 98 GLN A CA 1
ATOM 749 C C . GLN A 1 98 ? -10.379 -4.488 -10.528 1.00 90.19 98 GLN A C 1
ATOM 751 O O . GLN A 1 98 ? -10.092 -4.104 -11.662 1.00 90.19 98 GLN A O 1
ATOM 756 N N . TYR A 1 99 ? -9.695 -4.106 -9.449 1.00 88.62 99 TYR A N 1
ATOM 757 C CA . TYR A 1 99 ? -8.530 -3.229 -9.498 1.00 88.62 99 TYR A CA 1
ATOM 758 C C . TYR A 1 99 ? -7.406 -3.833 -10.349 1.00 88.62 99 TYR A C 1
ATOM 760 O O . TYR A 1 99 ? -6.888 -3.166 -11.248 1.00 88.62 99 TYR A O 1
ATOM 768 N N . ILE A 1 100 ? -7.091 -5.115 -10.131 1.00 86.75 100 ILE A N 1
ATOM 769 C CA . ILE A 1 100 ? -6.074 -5.838 -10.906 1.00 86.75 100 ILE A CA 1
ATOM 770 C C . ILE A 1 100 ? -6.462 -5.869 -12.392 1.00 86.75 100 ILE A C 1
ATOM 772 O O . ILE A 1 100 ? -5.665 -5.484 -13.254 1.00 86.75 100 ILE A O 1
ATOM 776 N N . ASP A 1 101 ? -7.704 -6.237 -12.706 1.00 84.81 101 ASP A N 1
ATOM 777 C CA . ASP A 1 101 ? -8.185 -6.326 -14.090 1.00 84.81 101 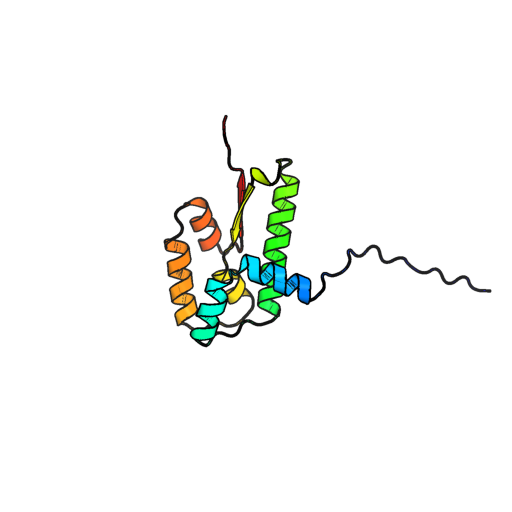ASP A CA 1
ATOM 778 C C . ASP A 1 101 ? -8.125 -4.980 -14.834 1.00 84.81 101 ASP A C 1
ATOM 780 O O . ASP A 1 101 ? -7.801 -4.928 -16.027 1.00 84.81 101 ASP A O 1
ATOM 784 N N . GLN A 1 102 ? -8.386 -3.875 -14.133 1.00 84.19 102 GLN A N 1
ATOM 785 C CA . GLN A 1 102 ? -8.434 -2.529 -14.707 1.00 84.19 102 GLN A CA 1
ATOM 786 C C . GLN A 1 102 ? -7.056 -1.914 -14.983 1.00 84.19 102 GLN A C 1
ATOM 788 O O . GLN A 1 102 ? -6.970 -0.903 -15.692 1.00 84.19 102 GLN A O 1
ATOM 793 N N . HIS A 1 103 ? -5.961 -2.503 -14.494 1.00 80.81 103 HIS A N 1
ATOM 794 C CA . HIS A 1 103 ? -4.633 -1.981 -14.797 1.00 80.81 103 HIS A CA 1
ATOM 795 C C . HIS A 1 103 ? -4.302 -2.077 -16.283 1.00 80.81 103 HIS A C 1
ATOM 797 O O . HIS A 1 103 ? -4.374 -3.141 -16.890 1.00 80.81 103 HIS A O 1
ATOM 803 N N . GLN A 1 104 ? -3.899 -0.953 -16.879 1.00 75.56 104 GLN A N 1
ATOM 804 C CA . GLN A 1 104 ? -3.639 -0.863 -18.318 1.00 75.56 104 GLN A CA 1
ATOM 805 C C . GLN A 1 104 ? -2.326 -1.531 -18.739 1.00 75.56 104 GLN A C 1
ATOM 807 O O . GLN A 1 104 ? -2.223 -2.004 -19.868 1.00 75.56 104 GLN A O 1
ATOM 812 N N . HIS A 1 105 ? -1.325 -1.572 -17.853 1.00 85.62 105 HIS A N 1
ATOM 813 C CA . HIS A 1 105 ? -0.016 -2.138 -18.164 1.00 85.62 105 HIS A CA 1
ATOM 814 C C . HIS A 1 105 ? -0.001 -3.652 -17.873 1.00 85.62 105 HIS A C 1
ATOM 816 O O . HIS A 1 105 ? -0.104 -4.029 -16.703 1.00 85.62 105 HIS A O 1
ATOM 822 N N . PRO A 1 106 ? 0.172 -4.533 -18.882 1.00 88.12 106 PRO A N 1
ATOM 823 C CA . PRO A 1 106 ? 0.067 -5.984 -18.694 1.00 88.12 106 PRO A CA 1
ATOM 824 C C . PRO A 1 106 ? 1.012 -6.542 -17.628 1.00 88.12 106 PRO A C 1
ATOM 826 O O . PRO A 1 106 ? 0.588 -7.352 -16.816 1.00 88.12 106 PRO A O 1
ATOM 829 N N . ALA A 1 107 ? 2.255 -6.049 -17.567 1.00 89.31 107 ALA A N 1
ATOM 830 C CA . ALA A 1 107 ? 3.224 -6.517 -16.573 1.00 89.31 107 ALA A CA 1
ATOM 831 C C . ALA A 1 107 ? 2.877 -6.094 -15.132 1.00 89.31 107 ALA A C 1
ATOM 833 O O . ALA A 1 107 ? 3.231 -6.798 -14.194 1.00 89.31 107 ALA A O 1
ATOM 834 N N . VAL A 1 108 ? 2.169 -4.968 -14.950 1.00 90.62 108 VAL A N 1
ATOM 835 C CA . VAL A 1 108 ? 1.674 -4.564 -13.619 1.00 90.62 108 VAL A CA 1
ATOM 836 C C . VAL A 1 108 ? 0.539 -5.494 -13.211 1.00 90.62 108 VAL A C 1
ATOM 838 O O . VAL A 1 108 ? 0.534 -6.000 -12.096 1.00 90.62 108 VAL A O 1
ATOM 841 N N . ARG A 1 109 ? -0.390 -5.763 -14.138 1.00 91.69 109 ARG A N 1
ATOM 842 C CA . ARG A 1 109 ? -1.498 -6.693 -13.909 1.00 91.69 109 ARG A CA 1
ATOM 843 C C . ARG A 1 109 ? -1.000 -8.089 -13.536 1.00 91.69 109 ARG A C 1
ATOM 845 O O . ARG A 1 109 ? -1.493 -8.647 -12.569 1.00 91.69 109 ARG A O 1
ATOM 852 N N . GLU A 1 110 ? -0.041 -8.633 -14.284 1.00 92.62 110 GLU A N 1
ATOM 853 C CA . GLU A 1 110 ? 0.541 -9.956 -14.024 1.00 92.62 110 GLU A CA 1
ATOM 854 C C . GLU A 1 110 ? 1.227 -10.005 -12.655 1.00 92.62 110 GLU A C 1
ATOM 856 O O . GLU A 1 110 ? 0.881 -10.846 -11.833 1.00 92.62 110 GLU A O 1
ATOM 861 N N . ALA A 1 111 ? 2.099 -9.035 -12.355 1.00 93.00 111 ALA A N 1
ATOM 862 C CA . ALA A 1 111 ? 2.759 -8.966 -11.054 1.00 93.00 111 ALA A CA 1
ATOM 863 C C . ALA A 1 111 ? 1.748 -8.902 -9.896 1.00 93.00 111 ALA A C 1
ATOM 865 O O . ALA A 1 111 ? 1.924 -9.569 -8.880 1.00 93.00 111 ALA A O 1
ATOM 866 N N . PHE A 1 112 ? 0.680 -8.116 -10.041 1.00 94.56 112 PHE A N 1
ATOM 867 C CA . PHE A 1 112 ? -0.329 -7.964 -8.992 1.00 94.56 112 PHE A CA 1
ATOM 868 C C . PHE A 1 112 ? -1.230 -9.196 -8.867 1.00 94.56 112 PHE A C 1
ATOM 870 O O . PHE A 1 112 ? -1.568 -9.577 -7.750 1.00 94.56 112 PHE A O 1
ATOM 877 N N . ALA A 1 113 ? -1.561 -9.869 -9.972 1.00 91.44 113 ALA A N 1
ATOM 878 C CA . ALA A 1 113 ? -2.281 -11.142 -9.946 1.00 91.44 113 ALA A CA 1
ATOM 879 C C . ALA A 1 113 ? -1.492 -12.245 -9.215 1.00 91.44 113 ALA A C 1
ATOM 881 O O . ALA A 1 113 ? -2.093 -13.073 -8.532 1.00 91.44 113 ALA A O 1
ATOM 882 N N . ASP A 1 114 ? -0.160 -12.206 -9.294 1.00 93.06 114 ASP A N 1
ATOM 883 C CA . ASP A 1 114 ? 0.744 -13.107 -8.567 1.00 93.06 114 ASP A CA 1
ATOM 884 C C . ASP A 1 114 ? 0.968 -12.697 -7.094 1.00 93.06 114 ASP A C 1
ATOM 886 O O . ASP A 1 114 ? 1.696 -13.368 -6.359 1.00 93.06 114 ASP A O 1
ATOM 890 N N . GLY A 1 115 ? 0.342 -11.607 -6.639 1.00 92.44 115 GLY A N 1
ATOM 891 C CA . GLY A 1 115 ? 0.412 -11.126 -5.258 1.00 92.44 115 GLY A CA 1
ATOM 892 C C . GLY A 1 115 ? 1.567 -10.165 -4.968 1.00 92.44 115 GLY A C 1
ATOM 893 O O . GLY A 1 115 ? 1.891 -9.933 -3.801 1.00 92.44 115 GLY A O 1
ATOM 894 N N . ALA A 1 116 ? 2.208 -9.584 -5.988 1.00 95.25 116 ALA A N 1
ATOM 895 C CA . ALA A 1 116 ? 3.197 -8.537 -5.756 1.00 95.25 116 ALA A CA 1
ATOM 896 C C . ALA A 1 116 ? 2.538 -7.279 -5.161 1.00 95.25 116 ALA A C 1
ATOM 898 O O . ALA A 1 116 ? 1.528 -6.780 -5.663 1.00 95.25 116 ALA A O 1
ATOM 899 N N . LEU A 1 117 ? 3.162 -6.727 -4.116 1.00 96.19 117 LEU A N 1
ATOM 900 C CA . LEU A 1 117 ? 2.702 -5.502 -3.448 1.00 96.19 117 LEU A CA 1
ATOM 901 C C . LEU A 1 117 ? 3.102 -4.227 -4.201 1.00 96.19 117 LEU A C 1
ATOM 903 O O . LEU A 1 117 ? 2.518 -3.160 -4.003 1.00 96.19 117 LEU A O 1
ATOM 907 N N . TRP A 1 118 ? 4.110 -4.318 -5.066 1.00 95.31 118 TRP A N 1
ATOM 908 C CA . TRP A 1 118 ? 4.575 -3.215 -5.894 1.00 95.31 118 TRP A CA 1
ATOM 909 C C . TRP A 1 118 ? 5.220 -3.729 -7.182 1.00 95.31 118 TRP A C 1
ATOM 911 O O . TRP A 1 118 ? 5.675 -4.869 -7.266 1.00 95.31 118 TRP A O 1
ATOM 921 N N . TYR A 1 119 ? 5.257 -2.866 -8.194 1.00 93.50 119 TYR A N 1
ATOM 922 C CA . TYR A 1 119 ? 5.935 -3.103 -9.461 1.00 93.50 119 TYR A CA 1
ATOM 923 C C . TYR A 1 119 ? 6.711 -1.852 -9.870 1.00 93.50 119 TYR A C 1
ATOM 925 O O . TYR A 1 119 ? 6.160 -0.749 -9.926 1.00 93.50 119 TYR A O 1
ATOM 933 N N . GLY A 1 120 ? 7.997 -2.022 -10.157 1.00 90.50 120 GLY A N 1
ATOM 934 C CA . GLY A 1 120 ? 8.865 -0.973 -10.677 1.00 90.50 120 GLY A CA 1
ATOM 935 C C . GLY A 1 120 ? 9.238 -1.249 -12.127 1.00 90.50 120 GLY A C 1
ATOM 936 O O . GLY A 1 120 ? 9.532 -2.385 -12.489 1.00 90.50 120 GLY A O 1
ATOM 937 N N . HIS A 1 121 ? 9.265 -0.210 -12.958 1.00 87.50 121 HIS A N 1
ATOM 938 C CA . HIS A 1 121 ? 9.846 -0.296 -14.295 1.00 87.50 121 HIS A CA 1
ATOM 939 C C . HIS A 1 121 ? 10.630 0.963 -14.643 1.00 87.50 121 HIS A C 1
ATOM 941 O O . HIS A 1 121 ? 10.327 2.070 -14.192 1.00 87.50 121 HIS A O 1
ATOM 947 N N . ILE A 1 122 ? 11.657 0.772 -15.464 1.00 82.88 122 ILE A N 1
ATOM 948 C CA . ILE A 1 122 ? 12.432 1.866 -16.031 1.00 82.88 122 ILE A CA 1
ATOM 949 C C . ILE A 1 122 ? 11.689 2.339 -17.278 1.00 82.88 122 ILE A C 1
ATOM 951 O O . ILE A 1 122 ? 11.472 1.574 -18.218 1.00 82.88 122 ILE A O 1
ATOM 955 N N . ASN A 1 123 ? 11.301 3.610 -17.287 1.00 72.50 123 ASN A N 1
ATOM 956 C CA . ASN A 1 123 ? 10.800 4.285 -18.469 1.00 72.50 123 ASN A CA 1
ATOM 957 C C . ASN A 1 123 ? 11.976 4.439 -19.439 1.00 72.50 123 ASN A C 1
ATOM 959 O O . ASN A 1 123 ? 12.749 5.394 -19.342 1.00 72.50 123 ASN A O 1
ATOM 963 N N . SER A 1 124 ? 12.146 3.499 -20.369 1.00 59.25 124 SER A N 1
ATOM 964 C CA . SER A 1 124 ? 13.070 3.696 -21.486 1.00 59.25 124 SER A CA 1
ATOM 965 C C . SER A 1 124 ? 12.543 4.814 -22.380 1.00 59.25 124 SER A C 1
ATOM 967 O O . SER A 1 124 ? 11.753 4.590 -23.293 1.00 59.25 124 SER A O 1
ATOM 969 N N . VAL A 1 125 ? 13.001 6.035 -22.128 1.00 49.47 125 VAL A N 1
ATOM 970 C CA . VAL A 1 125 ? 12.907 7.134 -23.087 1.00 49.47 125 VAL A CA 1
ATOM 971 C C . VAL A 1 125 ? 14.127 7.003 -24.017 1.00 49.47 125 VAL A C 1
ATOM 973 O O . VAL A 1 125 ? 15.115 7.693 -23.801 1.00 49.47 125 VAL A O 1
ATOM 976 N N . PHE A 1 126 ? 14.046 6.093 -25.010 1.00 42.59 126 PHE A N 1
ATOM 977 C CA . PHE A 1 126 ? 15.052 5.784 -26.070 1.00 42.59 126 PHE A CA 1
ATOM 978 C C . PHE A 1 126 ? 16.354 5.107 -25.545 1.00 42.59 126 PHE A C 1
ATOM 980 O O . PHE A 1 126 ? 16.863 5.501 -24.503 1.00 42.59 126 PHE A O 1
ATOM 987 N N . ALA A 1 127 ? 16.941 4.012 -26.064 1.00 35.22 127 ALA A N 1
ATOM 988 C CA . ALA A 1 127 ? 17.091 3.400 -27.401 1.00 35.22 127 ALA A CA 1
ATOM 989 C C . ALA A 1 127 ? 17.805 4.273 -28.440 1.00 35.22 127 ALA A C 1
ATOM 991 O O . ALA A 1 127 ? 17.147 5.175 -28.998 1.00 35.22 127 ALA A O 1
#

Secondary structure (DSSP, 8-state):
----------PPPPPPHHHHHHHHHHHH-HHHHHHHHHTT-PPPHHHHHHHHHHHHHHHHHHHHTTS-GGGEEEEE-HHHHHHHHS---HHHHHHHHHHHHH-SSHHHHHHHHTT-SEEEEE-----

Radius of gyration: 18.27 Å; chains: 1; bounding box: 55×24×64 Å

Foldseek 3Di:
DDDPPPPPPPDDPDDDLVRLQVQLCVLLDVVNQVVCVVVPDDADSQLSNLSSVLVVVQVVVCVVVVDDNVQKDKHFLNLLSRVVRDPDDPVSVVVSVVVLVPDPDVVSSVCVVVSNRMDMDGNPPDD